Protein AF-A0A660WHX8-F1 (afd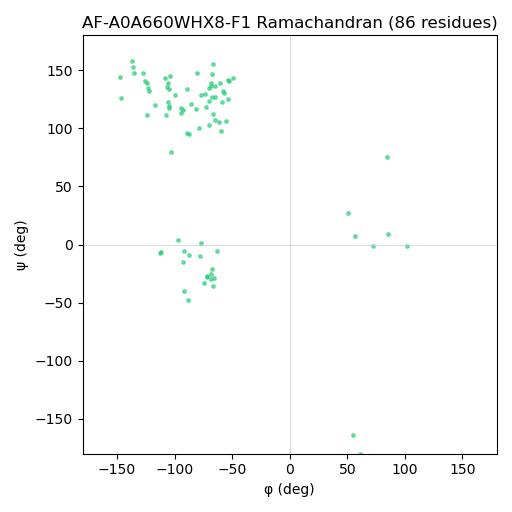b_monomer)

Solvent-accessible surface area (backbone atoms only — not comparable to full-atom values): 5991 Å² total; per-residue (Å²): 118,59,73,46,45,31,33,27,83,90,76,62,51,73,49,78,47,78,42,90,53,91,83,66,85,50,63,34,91,89,80,62,47,71,39,41,79,56,77,81,74,75,76,80,74,73,87,64,83,70,79,77,52,91,62,37,76,82,54,43,54,71,49,68,86,81,80,73,92,87,72,82,84,64,60,47,42,47,41,95,89,40,80,53,67,72,82,130

Sequence (88 aa):
MPMYDYRCPDCECETEEIVSDIATVVSCPECGARMVRFWKSAPPTLSAIIPSYPGCKGQKAGYVHSHGPKRPATKIQSGYGGAQSPKS

Secondary structure (DSSP, 8-state):
--EEEEE-TTT--EEEEE-S-TTPPPB-TTT-PBPEE--PPPPPP-SS--TTSTTTTTTTTT-----SS------EEETTTEEEPPP-

Foldseek 3Di:
DDKFWWADPPPRDIDIDDDPDPPDWDADPPPRDTIDTDDDPDDPDPPDPPCPDPCNVVQCQQPQDDDDDDDPRQWTDHGPPDIDGDDD

Mean predicted aligned error: 17.11 Å

Nearest PDB structures (foldseek):
  8oki-assembly1_P  TM=6.044E-01  e=1.251E-01  Pyrococcus furiosus DSM 3638
  9bcu-assembly1_P  TM=5.780E-01  e=4.355E-01  Thermococcus kodakarensis
  7kif-assembly1_J  TM=4.744E-01  e=9.796E-01  Mycobacterium tuberculosis
  5vi5-assembly1_J  TM=4.576E-01  e=4.957E+00  Mycolicibacterium smegmatis MC2 155
  6ee8-assembly1_J  TM=4.472E-01  e=6.362E+00  Mycobacterium tuberculosis

pLDDT: mean 70.24, std 18.33, range [39.59, 94.25]

Radius of gyration: 22.1 Å; Cα contacts (8 Å, |Δi|>4): 107; chains: 1; bounding box: 44×32×54 Å

Structure (mmCIF, N/CA/C/O backbone):
data_AF-A0A660WHX8-F1
#
_entry.id   AF-A0A660WHX8-F1
#
loop_
_atom_site.group_PDB
_atom_site.id
_atom_site.type_symbol
_atom_site.label_atom_id
_atom_site.label_alt_id
_atom_site.label_comp_id
_atom_site.label_asym_id
_atom_site.label_entity_id
_atom_site.label_seq_id
_atom_site.pdbx_PDB_ins_code
_atom_site.Cartn_x
_atom_site.Cartn_y
_atom_site.Cartn_z
_atom_site.occupancy
_atom_site.B_iso_or_equiv
_atom_site.auth_seq_id
_atom_site.auth_comp_id
_atom_site.auth_asym_id
_atom_site.auth_atom_id
_atom_site.pdbx_PDB_model_num
ATOM 1 N N . MET A 1 1 ? 11.131 5.519 10.426 1.00 74.31 1 MET A N 1
ATOM 2 C CA . MET A 1 1 ? 9.820 4.930 10.767 1.00 74.31 1 MET A CA 1
ATOM 3 C C . MET A 1 1 ? 9.156 4.526 9.459 1.00 74.31 1 MET A C 1
ATOM 5 O O . MET A 1 1 ? 9.223 5.326 8.532 1.00 74.31 1 MET A O 1
ATOM 9 N N . PRO A 1 2 ? 8.644 3.294 9.329 1.00 84.00 2 PRO A N 1
ATOM 10 C CA . PRO A 1 2 ? 7.953 2.851 8.120 1.00 84.00 2 PRO A CA 1
ATOM 11 C C . PRO A 1 2 ? 6.622 3.596 7.927 1.00 84.00 2 PRO A C 1
ATOM 13 O O . PRO A 1 2 ? 5.961 3.963 8.899 1.00 84.00 2 PRO A O 1
ATOM 16 N N . MET A 1 3 ? 6.255 3.818 6.666 1.00 88.88 3 MET A N 1
ATOM 17 C CA . MET A 1 3 ? 4.995 4.435 6.247 1.00 88.88 3 MET A CA 1
ATOM 18 C C . MET A 1 3 ? 4.082 3.353 5.676 1.00 88.88 3 MET A C 1
ATOM 20 O O . MET A 1 3 ? 4.564 2.465 4.967 1.00 88.88 3 MET A O 1
ATOM 24 N N . TYR A 1 4 ? 2.795 3.411 6.004 1.00 91.44 4 TYR A N 1
ATOM 25 C CA . TYR A 1 4 ? 1.811 2.425 5.564 1.00 91.44 4 TYR A CA 1
ATOM 26 C C . TYR A 1 4 ? 0.531 3.101 5.076 1.00 91.44 4 TYR A C 1
ATOM 28 O O . TYR A 1 4 ? 0.114 4.118 5.633 1.00 91.44 4 TYR A O 1
ATOM 36 N N . ASP A 1 5 ? -0.114 2.466 4.099 1.00 9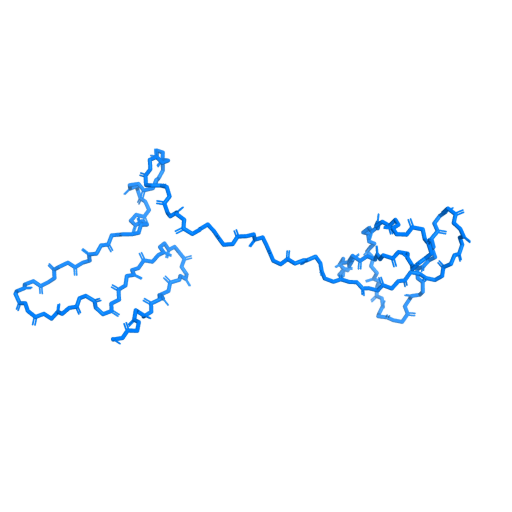2.06 5 ASP A N 1
ATOM 37 C CA . ASP A 1 5 ? -1.425 2.864 3.596 1.00 92.06 5 ASP A CA 1
ATOM 38 C C . ASP A 1 5 ? -2.537 2.174 4.404 1.00 92.06 5 ASP A C 1
ATOM 40 O O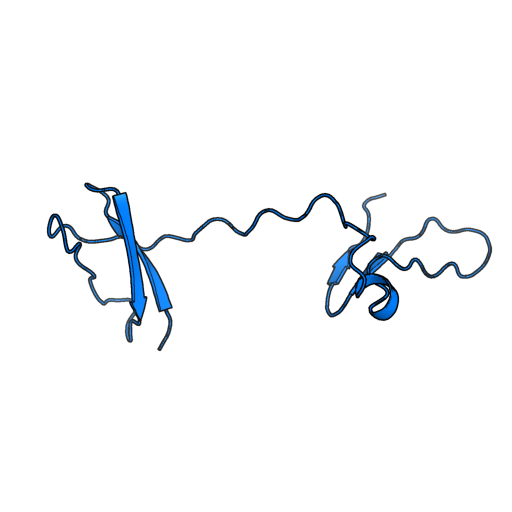 . ASP A 1 5 ? -2.507 0.958 4.648 1.00 92.06 5 ASP A O 1
ATOM 44 N N . TYR A 1 6 ? -3.540 2.950 4.806 1.00 93.19 6 TYR A N 1
ATOM 45 C CA . TYR A 1 6 ? -4.694 2.503 5.579 1.00 93.19 6 TYR A CA 1
ATOM 46 C C . TYR A 1 6 ? -5.999 2.854 4.865 1.00 93.19 6 TYR A C 1
ATOM 48 O O . TYR A 1 6 ? -6.145 3.950 4.331 1.00 93.19 6 TYR A O 1
ATOM 56 N N . ARG A 1 7 ? -6.969 1.934 4.886 1.00 93.69 7 ARG A N 1
ATOM 57 C CA . ARG A 1 7 ? -8.318 2.143 4.347 1.00 93.69 7 ARG A CA 1
ATOM 58 C C . ARG A 1 7 ? -9.369 1.897 5.422 1.00 93.69 7 ARG A C 1
ATOM 60 O O . ARG A 1 7 ? -9.301 0.927 6.179 1.00 93.69 7 ARG A O 1
ATOM 67 N N . CYS A 1 8 ? -10.335 2.800 5.494 1.00 94.25 8 CYS A N 1
ATOM 68 C CA . CYS A 1 8 ? -11.518 2.682 6.340 1.00 94.25 8 CYS A CA 1
ATOM 69 C C . CYS A 1 8 ? -12.489 1.639 5.752 1.00 94.25 8 CYS A C 1
ATOM 71 O O . CYS A 1 8 ? -12.813 1.748 4.572 1.00 94.25 8 CYS A O 1
ATOM 73 N N . PRO A 1 9 ? -12.985 0.656 6.524 1.00 92.12 9 PRO A N 1
ATOM 74 C CA . PRO A 1 9 ? -13.949 -0.321 6.011 1.00 92.12 9 PRO A CA 1
ATOM 75 C C . PRO A 1 9 ? -15.353 0.264 5.784 1.00 92.12 9 PRO A C 1
ATOM 77 O O . PRO A 1 9 ? -16.065 -0.227 4.918 1.00 92.12 9 PRO A O 1
ATOM 80 N N . ASP A 1 10 ? -15.740 1.306 6.526 1.00 92.75 10 ASP A N 1
ATOM 81 C CA . ASP A 1 10 ? -17.103 1.861 6.466 1.00 92.75 10 ASP A CA 1
ATOM 82 C C . ASP A 1 10 ? -17.239 2.997 5.449 1.00 92.75 10 ASP A C 1
ATOM 84 O O . ASP A 1 10 ? -18.239 3.128 4.752 1.00 92.75 10 ASP A O 1
ATOM 88 N N . CYS A 1 11 ? -16.221 3.848 5.394 1.00 92.56 11 CYS A N 1
ATOM 89 C CA . CYS A 1 11 ? -16.218 5.105 4.660 1.00 92.56 11 CYS A CA 1
ATOM 90 C C . CYS A 1 11 ? -15.275 5.098 3.455 1.00 92.56 11 CYS A C 1
ATOM 92 O O . CYS A 1 11 ? -15.224 6.063 2.701 1.00 92.56 11 CYS A O 1
ATOM 94 N N . GLU A 1 12 ? -14.499 4.024 3.300 1.00 89.88 12 GLU A N 1
ATOM 95 C CA . GLU A 1 12 ? -13.525 3.815 2.228 1.00 89.88 12 GLU A CA 1
ATOM 96 C C . GLU A 1 12 ? -12.441 4.893 2.082 1.00 89.88 12 GLU A C 1
ATOM 98 O O . GLU A 1 12 ? -11.629 4.807 1.164 1.00 89.88 12 GLU A O 1
ATOM 103 N N . CYS A 1 13 ? -12.358 5.855 3.006 1.00 89.25 13 CYS A N 1
ATOM 104 C CA . CYS A 1 13 ? -11.301 6.855 3.031 1.00 89.25 13 CYS A CA 1
ATOM 105 C C . CYS A 1 13 ? -9.925 6.196 3.181 1.00 89.25 13 CYS A C 1
ATOM 107 O O . CYS A 1 13 ? -9.745 5.269 3.982 1.00 89.25 13 CYS A O 1
ATOM 109 N N . GLU A 1 14 ? -8.959 6.719 2.431 1.00 91.62 14 GLU A N 1
ATOM 110 C CA . GLU A 1 14 ? -7.567 6.284 2.445 1.00 91.62 14 GLU A CA 1
ATOM 111 C C . GLU A 1 14 ? -6.706 7.323 3.163 1.00 91.62 14 GLU A C 1
ATOM 113 O O . GLU A 1 14 ? -6.835 8.524 2.918 1.00 91.62 14 GLU A O 1
ATOM 118 N N . THR A 1 15 ? -5.817 6.863 4.037 1.00 90.62 15 THR A N 1
ATOM 11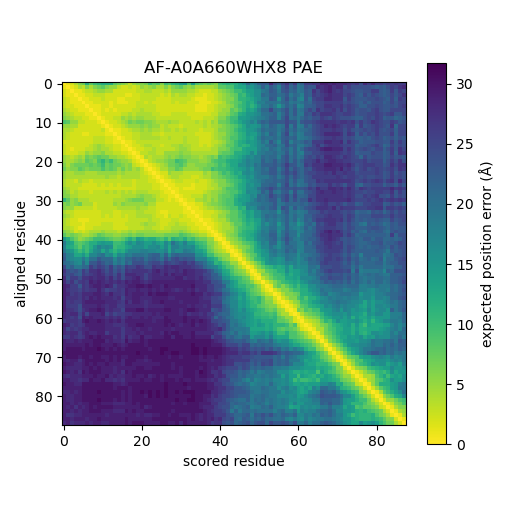9 C CA . THR A 1 15 ? -4.821 7.707 4.702 1.00 90.62 15 THR A CA 1
ATOM 120 C C . THR A 1 15 ? -3.467 7.017 4.709 1.00 90.62 15 THR A C 1
ATOM 122 O O . THR A 1 15 ? -3.372 5.788 4.670 1.00 90.62 15 THR A O 1
ATOM 125 N N . GLU A 1 16 ? -2.407 7.818 4.746 1.00 91.38 16 GLU A N 1
ATOM 126 C CA . GLU A 1 16 ? -1.032 7.332 4.804 1.00 91.38 16 GLU A CA 1
ATOM 127 C C . GLU A 1 16 ? -0.418 7.796 6.124 1.00 91.38 16 GLU A C 1
ATOM 129 O O . GLU A 1 16 ? -0.356 8.994 6.401 1.00 91.38 16 GLU A O 1
ATOM 134 N N . GLU A 1 17 ? 0.010 6.847 6.954 1.00 89.38 17 GLU A N 1
ATOM 135 C CA . GLU A 1 17 ? 0.470 7.121 8.318 1.00 89.38 17 GLU A CA 1
ATOM 136 C C . GLU A 1 17 ? 1.871 6.557 8.551 1.00 89.38 17 GLU A C 1
ATOM 138 O O . GLU A 1 17 ? 2.217 5.451 8.113 1.00 89.38 17 GLU A O 1
ATOM 143 N N . ILE A 1 18 ? 2.687 7.323 9.277 1.00 89.88 18 ILE A N 1
ATOM 144 C CA . ILE A 1 18 ? 4.024 6.905 9.700 1.00 89.88 18 ILE A CA 1
ATOM 145 C C . ILE A 1 18 ? 3.899 6.281 11.081 1.00 89.88 18 ILE A C 1
ATOM 147 O O . ILE A 1 18 ? 3.588 6.956 12.060 1.00 89.88 18 ILE A O 1
ATOM 151 N N . VAL A 1 19 ? 4.195 4.989 11.176 1.00 89.50 19 VAL A N 1
ATOM 152 C CA . VAL A 1 19 ? 3.933 4.225 12.395 1.00 89.50 19 VAL A CA 1
ATOM 153 C C . VAL A 1 19 ? 5.228 3.613 12.918 1.00 89.50 19 VAL A C 1
ATOM 155 O O . VAL A 1 19 ? 6.010 3.035 12.163 1.00 89.50 19 VAL A O 1
ATOM 158 N N . SER A 1 20 ? 5.489 3.756 14.219 1.00 86.75 20 SER A N 1
ATOM 159 C CA . SER A 1 20 ? 6.656 3.151 14.876 1.00 86.75 20 SER A CA 1
ATOM 160 C C . SER A 1 20 ? 6.504 1.646 15.089 1.00 86.75 20 SER A C 1
ATOM 162 O O . SER A 1 20 ? 7.500 0.931 15.009 1.00 86.75 20 SER A O 1
ATOM 164 N N . ASP A 1 21 ? 5.279 1.174 15.336 1.00 84.25 21 ASP A N 1
ATOM 165 C CA . ASP A 1 21 ? 4.966 -0.215 15.668 1.00 84.25 21 ASP A CA 1
ATOM 166 C C . ASP A 1 21 ? 3.862 -0.780 14.754 1.00 84.25 21 ASP A C 1
ATOM 168 O O . ASP A 1 21 ? 2.941 -0.098 14.307 1.00 84.25 21 ASP A O 1
ATOM 172 N N . ILE A 1 22 ? 3.932 -2.072 14.461 1.00 78.25 22 ILE A N 1
ATOM 173 C CA . ILE A 1 22 ? 2.903 -2.790 13.713 1.00 78.25 22 ILE A CA 1
ATOM 174 C C . ILE A 1 22 ? 1.582 -2.848 14.497 1.00 78.25 22 ILE A C 1
ATOM 176 O O . ILE A 1 22 ? 0.521 -2.870 13.874 1.00 78.25 22 ILE A O 1
ATOM 180 N N . ALA A 1 23 ? 1.637 -2.824 15.830 1.00 82.56 23 ALA A N 1
ATOM 181 C CA . ALA A 1 23 ? 0.461 -2.923 16.694 1.00 82.56 23 ALA A CA 1
ATOM 182 C C . ALA A 1 23 ? -0.359 -1.624 16.821 1.00 82.56 23 ALA A C 1
ATOM 184 O O . ALA A 1 23 ? -1.460 -1.658 17.375 1.00 82.56 23 ALA A O 1
ATOM 185 N N . THR A 1 24 ? 0.136 -0.484 16.327 1.00 86.38 24 THR A N 1
ATOM 186 C CA . THR A 1 24 ? -0.576 0.793 16.466 1.00 86.38 24 THR A CA 1
ATOM 18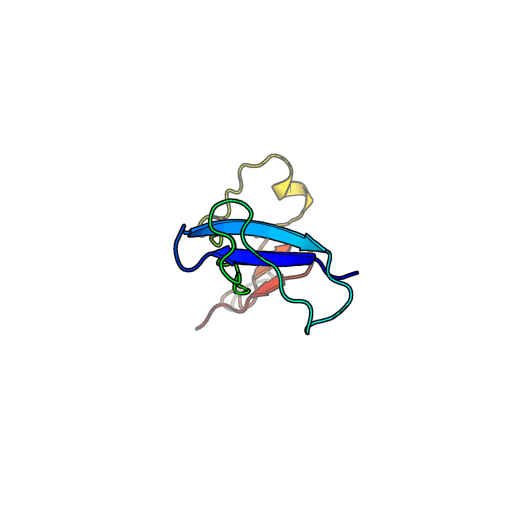7 C C . THR A 1 24 ? -1.898 0.770 15.702 1.00 86.38 24 THR A C 1
ATOM 189 O O . THR A 1 24 ? -1.960 0.471 14.506 1.00 86.38 24 THR A O 1
ATOM 192 N N . VAL A 1 25 ? -2.971 1.102 16.417 1.00 88.69 25 VAL A N 1
ATOM 193 C CA . VAL A 1 25 ? -4.323 1.202 15.871 1.00 88.69 25 VAL A CA 1
ATOM 194 C C . VAL A 1 25 ? -4.511 2.601 15.294 1.00 88.69 25 VAL A C 1
ATOM 196 O O . VAL A 1 25 ? -4.375 3.584 16.015 1.00 88.69 25 VAL A O 1
ATOM 199 N N . VAL A 1 26 ? -4.822 2.676 14.001 1.00 90.56 26 VAL A N 1
ATOM 200 C CA . VAL A 1 26 ? -5.155 3.924 13.302 1.00 90.56 26 VAL A CA 1
ATOM 201 C C . VAL A 1 26 ? -6.675 4.014 13.186 1.00 90.56 26 VAL A C 1
ATOM 203 O O . VAL A 1 26 ? -7.320 3.052 12.756 1.00 90.56 26 VAL A O 1
ATOM 206 N N . SER A 1 27 ? -7.243 5.146 13.592 1.00 93.75 27 SER A N 1
ATOM 207 C CA . SER A 1 27 ? -8.684 5.411 13.536 1.00 93.75 27 SER A CA 1
ATOM 208 C C . SER A 1 27 ? -9.010 6.355 12.387 1.00 93.75 27 SER A C 1
ATOM 210 O O . SER A 1 27 ? -8.244 7.269 12.091 1.00 93.75 27 SER A O 1
ATOM 212 N N . CYS A 1 28 ? -10.162 6.151 11.757 1.00 92.69 28 CYS A N 1
ATOM 213 C CA . CYS A 1 28 ? -10.631 7.019 10.692 1.00 92.69 28 CYS A CA 1
ATOM 214 C C . CYS A 1 28 ? -11.043 8.398 11.246 1.00 92.69 28 CYS A C 1
ATOM 216 O O . CYS A 1 28 ? -11.788 8.437 12.228 1.00 92.69 28 CYS A O 1
ATOM 218 N N . PRO A 1 29 ? -10.638 9.515 10.613 1.00 89.25 29 PRO A N 1
ATOM 219 C CA . PRO A 1 29 ? -11.032 10.857 11.046 1.00 89.25 29 PRO A CA 1
ATOM 220 C C . PRO A 1 29 ? -12.526 11.168 10.853 1.00 89.25 29 PRO A C 1
ATOM 222 O O . PRO A 1 29 ? -13.063 11.987 11.589 1.00 89.25 29 PRO A O 1
ATOM 225 N N . GLU A 1 30 ? -13.204 10.510 9.907 1.00 90.88 30 GLU A N 1
ATOM 226 C CA . GLU A 1 30 ? -14.606 10.802 9.565 1.00 90.88 30 GLU A CA 1
ATOM 227 C C . GLU A 1 30 ? -15.602 10.013 10.424 1.00 90.88 30 GLU A C 1
ATOM 229 O O . GLU A 1 30 ? -16.551 10.571 10.967 1.00 90.88 30 GLU A O 1
ATOM 234 N N . CYS A 1 31 ? -15.396 8.699 10.566 1.00 91.75 31 CYS A N 1
ATOM 235 C CA . CYS A 1 31 ? -16.341 7.819 11.264 1.00 91.75 31 CYS A CA 1
ATOM 236 C C . CYS A 1 31 ? -15.805 7.230 12.577 1.00 91.75 31 CYS A C 1
ATOM 238 O O . CYS A 1 31 ? -16.548 6.564 13.296 1.00 91.75 31 CYS A O 1
ATOM 240 N N . GLY A 1 32 ? -14.521 7.422 12.895 1.00 90.81 32 GLY A N 1
ATOM 241 C CA . GLY A 1 32 ? -13.893 6.861 14.096 1.00 90.81 32 GLY A CA 1
ATOM 242 C C . GLY A 1 32 ? -13.643 5.348 14.056 1.00 90.81 32 GLY A C 1
ATOM 243 O O . GLY A 1 32 ? -13.085 4.803 15.009 1.00 90.81 32 GLY A O 1
ATOM 244 N N . ALA A 1 33 ? -14.017 4.657 12.975 1.00 92.31 33 ALA A N 1
ATOM 245 C CA . ALA A 1 33 ? -13.784 3.225 12.827 1.00 92.31 33 ALA A CA 1
ATOM 246 C C . ALA A 1 33 ? -12.289 2.892 12.725 1.00 92.31 33 ALA A C 1
ATOM 248 O O . ALA A 1 33 ? -11.467 3.702 12.289 1.00 92.31 33 ALA A O 1
ATOM 249 N N . ARG A 1 34 ? -11.929 1.661 13.097 1.00 92.62 34 ARG A N 1
ATOM 250 C CA . ARG A 1 34 ? -10.554 1.167 12.976 1.00 92.62 34 ARG A CA 1
ATOM 251 C C . ARG A 1 34 ? -10.193 0.966 11.506 1.00 92.62 34 ARG A C 1
ATOM 253 O O . ARG A 1 34 ? -10.836 0.183 10.810 1.00 92.62 34 ARG A O 1
ATOM 260 N N . MET A 1 35 ? -9.124 1.615 11.059 1.00 93.81 35 MET A N 1
ATOM 261 C CA . MET A 1 35 ? -8.623 1.462 9.697 1.00 93.81 35 MET A CA 1
ATOM 262 C C . MET A 1 35 ? -7.783 0.190 9.556 1.00 93.81 35 MET A C 1
ATOM 264 O O . MET A 1 35 ? -7.084 -0.234 10.484 1.00 93.81 35 MET A O 1
ATOM 268 N N . VAL A 1 36 ? -7.841 -0.417 8.372 1.00 93.00 36 VAL A N 1
ATOM 269 C CA . VAL A 1 36 ? -7.086 -1.625 8.024 1.00 93.00 36 VAL A CA 1
ATOM 270 C C . VAL A 1 36 ? -5.971 -1.288 7.046 1.00 93.00 36 VAL A C 1
ATOM 272 O O . VAL A 1 36 ? -6.140 -0.443 6.171 1.00 93.00 36 VAL A O 1
ATOM 275 N N . ARG A 1 37 ? -4.819 -1.947 7.189 1.00 90.81 37 ARG A N 1
ATOM 276 C CA . ARG A 1 37 ? -3.720 -1.791 6.230 1.00 90.81 37 ARG A CA 1
ATOM 277 C C . ARG A 1 37 ? -4.106 -2.406 4.899 1.00 90.81 37 ARG A C 1
ATOM 279 O O . ARG A 1 37 ? -4.649 -3.512 4.865 1.00 90.81 37 ARG A O 1
ATOM 286 N N . PHE A 1 38 ? -3.756 -1.727 3.822 1.00 90.62 38 PHE A N 1
ATOM 287 C CA . PHE A 1 38 ? -3.912 -2.255 2.478 1.00 90.62 38 PHE A CA 1
ATOM 288 C C . PHE A 1 38 ? -2.666 -1.950 1.653 1.00 90.62 38 PHE A C 1
ATOM 290 O O . PHE A 1 38 ? -1.890 -1.062 1.981 1.00 90.62 38 PHE A O 1
ATOM 297 N N . TRP A 1 39 ? -2.457 -2.725 0.594 1.00 86.38 39 TRP A N 1
ATOM 298 C CA . TRP A 1 39 ? -1.440 -2.424 -0.404 1.00 86.38 39 TRP A CA 1
ATOM 299 C C . TRP A 1 39 ? -2.144 -1.886 -1.637 1.00 86.38 39 TRP A C 1
ATOM 301 O O . TRP A 1 39 ? -2.938 -2.605 -2.252 1.00 86.38 39 TRP A O 1
ATOM 311 N N . LYS A 1 40 ? -1.840 -0.642 -2.020 1.00 80.94 40 LYS A N 1
ATOM 312 C CA . LYS A 1 40 ? -2.207 -0.140 -3.346 1.00 80.94 40 LYS A CA 1
ATOM 313 C C . LYS A 1 40 ? -1.594 -1.085 -4.383 1.00 80.94 40 LYS A C 1
ATOM 315 O O . LYS A 1 40 ? -0.421 -1.456 -4.288 1.00 80.94 40 LYS A O 1
ATOM 320 N N . SER A 1 41 ? -2.405 -1.542 -5.337 1.00 76.25 41 SER A N 1
ATOM 321 C CA . SER A 1 41 ? -1.929 -2.422 -6.405 1.00 76.25 41 SER A CA 1
ATOM 322 C C . SER A 1 41 ? -0.725 -1.787 -7.096 1.00 76.25 41 SER A C 1
ATOM 324 O O . SER A 1 41 ? -0.711 -0.573 -7.305 1.00 76.25 41 SER A O 1
ATOM 326 N N . ALA A 1 42 ? 0.267 -2.606 -7.458 1.00 68.50 42 ALA A N 1
ATOM 327 C CA . ALA A 1 42 ? 1.464 -2.135 -8.144 1.00 68.50 42 ALA A CA 1
ATOM 328 C C . ALA A 1 42 ? 1.094 -1.252 -9.351 1.00 68.50 42 ALA A C 1
ATOM 330 O O . ALA A 1 42 ? 0.097 -1.542 -10.027 1.00 68.50 42 ALA A O 1
ATOM 331 N N . PRO A 1 43 ? 1.881 -0.195 -9.635 1.00 65.62 43 PRO A N 1
ATOM 332 C CA . PRO A 1 43 ? 1.637 0.644 -10.796 1.00 65.62 43 PRO A CA 1
ATOM 333 C C . PRO A 1 43 ? 1.547 -0.239 -12.045 1.00 65.62 43 PRO A C 1
ATOM 335 O O . PRO A 1 43 ? 2.300 -1.218 -12.151 1.00 65.62 43 PRO A O 1
ATOM 338 N N . PRO A 1 44 ? 0.627 0.069 -12.977 1.00 64.31 44 PRO A N 1
ATOM 339 C CA . PRO A 1 44 ? 0.466 -0.724 -14.180 1.00 64.31 44 PRO A CA 1
ATOM 340 C C . PRO A 1 44 ? 1.822 -0.838 -14.869 1.00 64.31 44 PRO A C 1
ATOM 342 O O . PRO A 1 44 ? 2.498 0.160 -15.128 1.00 64.31 44 PRO A O 1
ATOM 345 N N . THR A 1 45 ? 2.242 -2.075 -15.128 1.00 60.28 45 THR A N 1
ATOM 346 C CA . THR A 1 45 ? 3.435 -2.312 -15.932 1.00 60.28 45 THR A CA 1
ATOM 347 C C . THR A 1 45 ? 3.191 -1.670 -17.291 1.00 60.28 45 THR A C 1
ATOM 349 O O . THR A 1 45 ? 2.189 -1.952 -17.948 1.00 60.28 45 THR A O 1
ATOM 352 N N . LEU A 1 46 ? 4.075 -0.752 -17.692 1.00 60.09 46 LEU A N 1
ATOM 353 C CA . LEU A 1 46 ? 4.053 -0.176 -19.033 1.00 60.09 46 LEU A CA 1
ATOM 354 C C . LEU A 1 46 ? 4.234 -1.328 -20.027 1.00 60.09 46 LEU A C 1
ATOM 356 O O . LEU A 1 46 ? 5.347 -1.791 -20.263 1.00 60.09 46 LEU A O 1
ATOM 360 N N . SER A 1 47 ? 3.127 -1.823 -20.576 1.00 58.59 47 SER A N 1
ATOM 361 C CA . SER A 1 47 ? 3.110 -2.902 -21.569 1.00 58.59 47 SER A CA 1
ATOM 362 C C . SER A 1 47 ? 3.731 -2.461 -22.895 1.00 58.59 47 SER A C 1
ATOM 364 O O . SER A 1 47 ? 4.205 -3.290 -23.668 1.00 58.59 47 SER A O 1
ATOM 366 N N . ALA A 1 48 ? 3.787 -1.149 -23.130 1.00 56.69 48 ALA A N 1
ATOM 367 C CA . ALA A 1 48 ? 4.536 -0.533 -24.207 1.00 56.69 48 ALA A CA 1
ATOM 368 C C . ALA A 1 48 ? 5.765 0.184 -23.635 1.00 56.69 48 ALA A C 1
ATOM 370 O O . ALA A 1 48 ? 5.655 1.226 -22.987 1.00 56.69 48 ALA A O 1
ATOM 371 N N . ILE A 1 49 ? 6.956 -0.342 -23.926 1.00 57.59 49 ILE A N 1
ATOM 372 C CA . ILE A 1 49 ? 8.177 0.466 -23.901 1.00 57.59 49 ILE A CA 1
ATOM 373 C C . ILE A 1 49 ? 7.958 1.551 -24.954 1.00 57.59 49 ILE A C 1
ATOM 375 O O . ILE A 1 49 ? 7.987 1.245 -26.141 1.00 57.59 49 ILE A O 1
ATOM 379 N N . ILE A 1 50 ? 7.694 2.792 -24.541 1.00 55.44 50 ILE A N 1
ATOM 380 C CA . ILE A 1 50 ? 7.605 3.939 -25.448 1.00 55.44 50 ILE A CA 1
ATOM 381 C C . ILE A 1 50 ? 9.050 4.356 -25.765 1.00 55.44 50 ILE A C 1
ATOM 383 O O . ILE A 1 50 ? 9.683 5.021 -24.944 1.00 55.44 50 ILE A O 1
ATOM 387 N N . PRO A 1 51 ? 9.623 3.985 -26.928 1.00 52.97 51 PRO A N 1
ATOM 388 C CA . PRO A 1 51 ? 11.039 4.213 -27.222 1.00 52.97 51 PRO A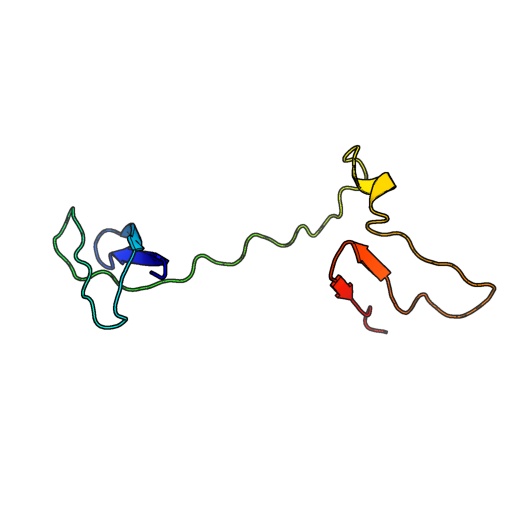 CA 1
ATOM 389 C C . PRO A 1 51 ? 11.322 5.675 -27.605 1.00 52.97 51 PRO A C 1
ATOM 391 O O . PRO A 1 51 ? 12.449 6.016 -27.962 1.00 52.97 51 PRO A O 1
ATOM 394 N N . SER A 1 52 ? 10.295 6.533 -27.594 1.00 52.88 52 SER A N 1
ATOM 395 C CA . SER A 1 52 ? 10.353 7.915 -28.067 1.00 52.88 52 SER A CA 1
ATOM 396 C C . SER A 1 52 ? 10.704 8.935 -26.985 1.00 52.88 52 SER A C 1
ATOM 398 O O . SER A 1 52 ? 10.911 10.099 -27.326 1.00 52.88 52 SER A O 1
ATOM 400 N N . TYR A 1 53 ? 10.814 8.547 -25.707 1.00 51.19 53 TYR A N 1
ATOM 401 C CA . TYR A 1 53 ? 11.274 9.489 -24.687 1.00 51.19 53 TYR A CA 1
ATOM 402 C C . TYR A 1 53 ? 12.754 9.834 -24.946 1.00 51.19 53 TYR A C 1
ATOM 404 O O . TYR A 1 53 ? 13.582 8.922 -25.062 1.00 51.19 53 TYR A O 1
ATOM 412 N N . PRO A 1 54 ? 13.130 11.125 -25.040 1.00 57.06 54 PRO A N 1
ATOM 413 C CA . PRO A 1 54 ? 14.444 11.561 -25.526 1.00 57.06 54 PRO A CA 1
ATOM 414 C C . PRO A 1 54 ? 15.644 11.103 -24.669 1.00 57.06 54 PRO A C 1
ATOM 416 O O . PRO A 1 54 ? 16.785 11.264 -25.092 1.00 57.06 54 PRO A O 1
ATOM 419 N N . GLY A 1 55 ? 15.412 10.467 -23.511 1.00 52.47 55 GLY A N 1
ATOM 420 C CA . GLY A 1 55 ? 16.438 9.814 -22.686 1.00 52.47 55 GLY A CA 1
ATOM 421 C C . GLY A 1 55 ? 16.670 8.313 -22.948 1.00 52.47 55 GLY A C 1
ATOM 422 O O . GLY A 1 55 ? 17.700 7.777 -22.536 1.00 52.47 55 GLY A O 1
ATOM 423 N N . CYS A 1 56 ? 15.772 7.609 -23.648 1.00 53.81 56 CYS A N 1
ATOM 424 C CA . CYS A 1 56 ? 15.833 6.143 -23.781 1.00 53.81 56 CYS A CA 1
ATOM 425 C C . CYS A 1 56 ? 17.019 5.649 -24.628 1.00 53.81 56 CYS A C 1
ATOM 427 O O . CYS A 1 56 ? 17.566 4.578 -24.359 1.00 53.81 56 CYS A O 1
ATOM 429 N N . LYS A 1 57 ? 17.475 6.451 -25.603 1.00 53.53 57 LYS A N 1
ATOM 430 C CA . LYS A 1 57 ? 18.647 6.124 -26.438 1.00 53.53 57 LYS A CA 1
ATOM 431 C C . LYS A 1 57 ? 19.955 6.113 -25.640 1.00 53.53 57 LYS A C 1
ATOM 433 O O . LYS A 1 57 ? 20.807 5.269 -25.898 1.00 53.53 57 LYS A O 1
ATOM 438 N N . GLY A 1 58 ? 20.098 7.000 -24.652 1.00 56.12 58 GLY A N 1
ATOM 439 C CA . GLY A 1 58 ? 21.287 7.058 -23.793 1.00 56.12 58 GLY A CA 1
ATOM 440 C C . GLY A 1 58 ? 21.381 5.886 -22.812 1.00 56.12 58 GLY A C 1
ATOM 441 O O . GLY A 1 58 ? 22.478 5.463 -22.461 1.00 56.12 58 GLY A O 1
ATOM 442 N N . GLN A 1 59 ? 20.238 5.318 -22.415 1.00 57.62 59 GLN A N 1
ATOM 443 C CA . GLN A 1 59 ? 20.169 4.260 -21.402 1.00 57.62 59 GLN A CA 1
ATOM 444 C C . GLN A 1 59 ? 20.105 2.835 -21.965 1.00 57.62 59 GLN A C 1
ATOM 446 O O . GLN A 1 59 ? 19.968 1.887 -21.191 1.00 57.62 59 GLN A O 1
ATOM 451 N N . LYS A 1 60 ? 20.201 2.657 -23.293 1.00 57.75 60 LYS A N 1
ATOM 452 C CA . LYS A 1 60 ? 20.112 1.339 -23.954 1.00 57.75 60 LYS A CA 1
ATOM 453 C C . LYS A 1 60 ? 18.874 0.527 -23.528 1.00 57.75 60 LYS A C 1
ATOM 455 O O . LYS A 1 60 ? 18.896 -0.701 -23.559 1.00 57.75 60 LYS A O 1
ATOM 460 N N . ALA A 1 61 ? 17.792 1.194 -23.124 1.00 54.22 61 ALA A N 1
ATOM 461 C CA . ALA A 1 61 ? 16.554 0.527 -22.744 1.00 54.22 61 ALA A CA 1
ATOM 462 C C . ALA A 1 61 ? 15.956 -0.142 -23.993 1.00 54.22 61 ALA A C 1
ATOM 464 O O . ALA A 1 61 ? 15.585 0.546 -24.942 1.00 54.22 61 ALA A O 1
ATOM 465 N N . GLY A 1 62 ? 15.934 -1.480 -24.023 1.00 52.84 62 GLY A N 1
ATOM 466 C CA . GLY A 1 62 ? 15.501 -2.261 -25.189 1.00 52.84 62 GLY A CA 1
ATOM 467 C C . GLY A 1 62 ? 16.589 -2.526 -26.241 1.00 52.84 62 GLY A C 1
ATOM 468 O O . GLY A 1 62 ? 16.276 -3.028 -27.319 1.00 52.84 62 GLY A O 1
ATOM 469 N N . TYR A 1 63 ? 17.862 -2.216 -25.963 1.00 56.84 63 TYR A N 1
ATOM 470 C CA . TYR A 1 63 ? 18.965 -2.526 -26.877 1.00 56.84 63 TYR A CA 1
ATOM 471 C C . TYR A 1 63 ? 19.256 -4.034 -26.888 1.00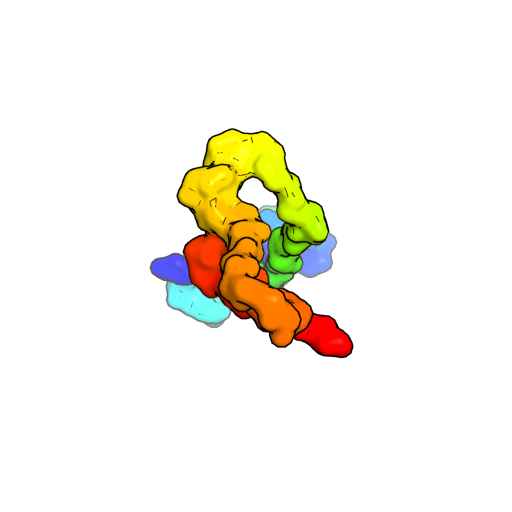 56.84 63 TYR A C 1
ATOM 473 O O . TYR A 1 63 ? 19.631 -4.622 -25.871 1.00 56.84 63 TYR A O 1
ATOM 481 N N . VAL A 1 64 ? 19.102 -4.660 -28.054 1.00 55.56 64 VAL A N 1
ATOM 482 C CA . VAL A 1 64 ? 19.414 -6.077 -28.268 1.00 55.56 64 VAL A CA 1
ATOM 483 C C . VAL A 1 64 ? 20.834 -6.187 -28.818 1.00 55.56 64 VAL A C 1
ATOM 485 O O . VAL A 1 64 ? 21.111 -5.768 -29.940 1.00 55.56 64 VAL A O 1
ATOM 488 N N . HIS A 1 65 ? 21.745 -6.765 -28.035 1.00 52.59 65 HIS A N 1
ATOM 489 C CA . HIS A 1 65 ? 23.089 -7.097 -28.501 1.00 52.59 65 HIS A CA 1
ATOM 490 C C . HIS A 1 65 ? 23.022 -8.259 -29.506 1.00 52.59 65 HIS A C 1
ATOM 492 O O . HIS A 1 65 ? 22.866 -9.417 -29.119 1.00 52.59 65 HIS A O 1
ATOM 498 N N . SER A 1 66 ? 23.147 -7.972 -30.803 1.00 51.44 66 SER A N 1
ATOM 499 C CA . SER A 1 66 ? 23.276 -9.000 -31.841 1.00 51.44 66 SER A CA 1
ATOM 500 C C . SER A 1 66 ? 24.748 -9.388 -32.021 1.00 51.44 66 SER A C 1
ATOM 502 O O . SER A 1 66 ? 25.487 -8.728 -32.752 1.00 51.44 66 SER A O 1
ATOM 504 N N . HIS A 1 67 ? 25.194 -10.456 -31.359 1.00 49.50 67 HIS A N 1
ATOM 505 C CA . HIS A 1 67 ? 26.495 -11.069 -31.639 1.00 49.50 67 HIS A CA 1
ATOM 506 C C . HIS A 1 67 ? 26.343 -12.140 -32.723 1.00 49.50 67 HIS A C 1
ATOM 508 O O . HIS A 1 67 ? 26.011 -13.280 -32.415 1.00 49.50 67 HIS A O 1
ATOM 514 N N . GLY A 1 68 ? 26.611 -11.772 -33.980 1.00 53.91 68 GLY A N 1
ATOM 515 C CA . GLY A 1 68 ? 26.795 -12.720 -35.085 1.00 53.91 68 GLY A CA 1
ATOM 516 C C . GLY A 1 68 ? 25.589 -13.619 -35.413 1.00 53.91 68 GLY A C 1
ATOM 517 O O . GLY A 1 68 ? 24.515 -13.501 -34.821 1.00 53.91 68 GLY A O 1
ATOM 518 N N . PRO A 1 69 ? 25.720 -14.501 -36.418 1.00 57.12 69 PRO A N 1
ATOM 519 C CA . PRO A 1 69 ? 24.588 -15.267 -36.907 1.00 57.12 69 PRO A CA 1
ATOM 520 C C . PRO A 1 69 ? 24.245 -16.436 -35.968 1.00 57.12 69 PRO A C 1
ATOM 522 O O . PRO A 1 69 ? 25.076 -17.301 -35.700 1.00 57.12 69 PRO A O 1
ATOM 525 N N . LYS A 1 70 ? 22.953 -16.496 -35.610 1.00 51.56 70 LYS A N 1
ATOM 526 C CA . LYS A 1 70 ? 22.164 -17.671 -35.179 1.00 51.56 7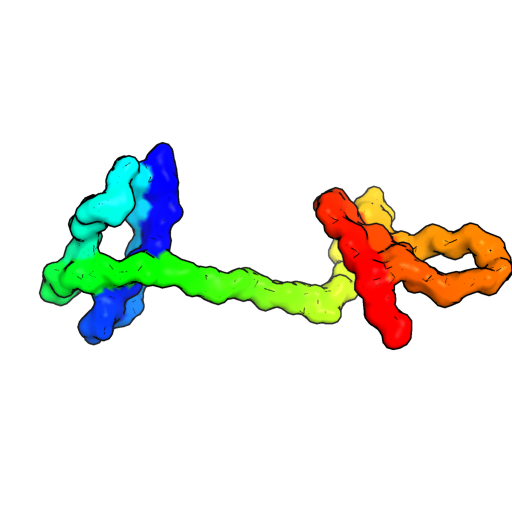0 LYS A CA 1
ATOM 527 C C . LYS A 1 70 ? 22.218 -18.094 -33.704 1.00 51.56 70 LYS A C 1
ATOM 529 O O . LYS A 1 70 ? 22.702 -19.179 -33.403 1.00 51.56 70 LYS A O 1
ATOM 534 N N . ARG A 1 71 ? 21.525 -17.344 -32.836 1.00 53.97 71 ARG A N 1
ATOM 535 C CA . ARG A 1 71 ? 20.564 -17.875 -31.833 1.00 53.97 71 ARG A CA 1
ATOM 536 C C . ARG A 1 71 ? 19.441 -16.841 -31.627 1.00 53.97 71 ARG A C 1
ATOM 538 O O . ARG A 1 71 ? 19.744 -15.650 -31.701 1.00 53.97 71 ARG A O 1
ATOM 545 N N . PRO A 1 72 ? 18.172 -17.236 -31.403 1.00 53.72 72 PRO A N 1
ATOM 546 C CA . PRO A 1 72 ? 17.125 -16.281 -31.036 1.00 53.72 72 PRO A CA 1
ATOM 547 C C . PRO A 1 72 ? 17.537 -15.552 -29.751 1.00 53.72 72 PRO A C 1
ATOM 549 O O . PRO A 1 72 ? 18.016 -16.183 -28.805 1.00 53.72 72 PRO A O 1
ATOM 552 N N . ALA A 1 73 ? 17.418 -14.222 -29.752 1.00 53.66 73 ALA A N 1
ATOM 553 C CA . ALA A 1 73 ? 17.909 -13.357 -28.683 1.00 53.66 73 ALA A CA 1
ATOM 554 C C . ALA A 1 73 ? 17.321 -13.781 -27.325 1.00 53.66 73 ALA A C 1
ATOM 556 O O . ALA A 1 73 ? 16.145 -13.578 -27.048 1.00 53.66 73 ALA A O 1
ATOM 557 N N . THR A 1 74 ? 18.147 -14.407 -26.483 1.00 53.25 74 THR A N 1
ATOM 558 C CA . THR A 1 74 ? 17.697 -15.060 -25.240 1.00 53.25 74 THR A CA 1
ATOM 559 C C . THR A 1 74 ? 17.647 -14.100 -24.050 1.00 53.25 74 THR A C 1
ATOM 561 O O . THR A 1 74 ? 17.156 -14.467 -22.988 1.00 53.25 74 THR A O 1
ATOM 564 N N . LYS A 1 75 ? 18.169 -12.875 -24.183 1.00 52.53 75 LYS A N 1
ATOM 565 C CA . LYS A 1 75 ? 18.135 -11.857 -23.126 1.00 52.53 75 LYS A CA 1
ATOM 566 C C . LYS A 1 75 ? 18.016 -10.466 -23.728 1.00 52.53 75 LYS A C 1
ATOM 568 O O . LYS A 1 75 ? 18.837 -10.073 -24.554 1.00 52.53 75 LYS A O 1
ATOM 573 N N . ILE A 1 76 ? 17.012 -9.730 -23.268 1.00 54.84 76 ILE A N 1
ATOM 574 C CA . ILE A 1 76 ? 16.842 -8.306 -23.550 1.00 54.84 76 ILE A CA 1
ATOM 575 C C . ILE A 1 76 ? 17.213 -7.566 -22.267 1.00 54.84 76 ILE A C 1
ATOM 577 O O . ILE A 1 76 ? 16.648 -7.828 -21.202 1.00 54.84 76 ILE A O 1
ATOM 581 N N . GLN A 1 77 ? 18.192 -6.669 -22.354 1.00 50.81 77 GLN A N 1
ATOM 582 C CA . GLN A 1 77 ? 18.575 -5.833 -21.225 1.00 50.81 77 GLN A CA 1
ATOM 583 C C . GLN A 1 77 ? 17.610 -4.647 -21.142 1.00 50.81 77 GLN A C 1
ATOM 585 O O . GLN A 1 77 ? 17.537 -3.816 -22.050 1.00 50.81 77 GLN A O 1
ATOM 590 N N . SER A 1 78 ? 16.854 -4.574 -20.050 1.00 51.19 78 SER A N 1
ATOM 591 C CA . SER A 1 78 ? 15.916 -3.482 -19.790 1.00 51.19 78 SER A CA 1
ATOM 592 C C . SER A 1 78 ? 16.530 -2.542 -18.758 1.00 51.19 78 SER A C 1
ATOM 594 O O . SER A 1 78 ? 16.214 -2.634 -17.580 1.00 51.19 78 SER A O 1
ATOM 596 N N . GLY A 1 79 ? 17.446 -1.666 -19.187 1.00 51.19 79 GLY A N 1
ATOM 597 C CA . GLY A 1 79 ? 17.995 -0.601 -18.334 1.00 51.19 79 GLY A CA 1
ATOM 598 C C . GLY A 1 79 ? 18.611 -1.074 -17.004 1.00 51.19 79 GLY A C 1
ATOM 599 O O . GLY A 1 79 ? 18.961 -2.244 -16.838 1.00 51.19 79 GLY A O 1
ATOM 600 N N . TYR A 1 80 ? 18.814 -0.143 -16.066 1.00 39.59 80 TYR A N 1
ATOM 601 C CA . TYR A 1 80 ? 19.485 -0.403 -14.787 1.00 39.59 80 TYR A CA 1
ATOM 602 C C . TYR A 1 80 ? 18.666 -1.384 -13.926 1.00 39.59 80 TYR A C 1
ATOM 604 O O . TYR A 1 80 ? 17.630 -1.024 -13.378 1.00 39.59 80 TYR A O 1
ATOM 612 N N . GLY A 1 81 ? 19.143 -2.629 -13.812 1.00 48.69 81 GLY A N 1
ATOM 613 C CA . GLY A 1 81 ? 18.681 -3.606 -12.818 1.00 48.69 81 GLY A CA 1
ATOM 614 C C . GLY A 1 81 ? 17.708 -4.699 -13.283 1.00 48.69 81 GLY A C 1
ATOM 615 O O . GLY A 1 81 ? 17.378 -5.559 -12.473 1.00 48.69 81 GLY A O 1
ATOM 616 N N . GLY A 1 82 ? 17.273 -4.737 -14.548 1.00 44.91 82 GLY A N 1
ATOM 617 C CA . GLY A 1 82 ? 16.293 -5.731 -15.015 1.00 44.91 82 GLY A CA 1
ATOM 618 C C . GLY A 1 82 ? 16.764 -6.577 -16.200 1.00 44.91 82 GLY A C 1
ATOM 619 O O . GLY A 1 82 ? 16.849 -6.084 -17.325 1.00 44.91 82 GLY A O 1
ATOM 620 N N . ALA A 1 83 ? 17.003 -7.874 -15.981 1.00 47.91 83 ALA A N 1
ATOM 621 C CA . ALA A 1 83 ? 17.130 -8.862 -17.056 1.00 47.91 83 ALA A CA 1
ATOM 622 C C . ALA A 1 83 ? 15.852 -9.709 -17.116 1.00 47.91 83 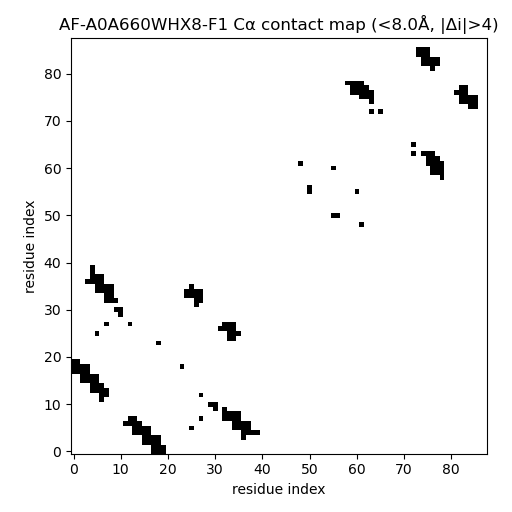ALA A C 1
ATOM 624 O O . ALA A 1 83 ? 15.549 -10.429 -16.167 1.00 47.91 83 ALA A O 1
ATOM 625 N N . GLN A 1 84 ? 15.118 -9.653 -18.230 1.00 51.94 84 GLN A N 1
ATOM 626 C CA . GLN A 1 84 ? 14.028 -10.595 -18.495 1.00 51.94 84 GLN A CA 1
ATOM 627 C C . GLN A 1 84 ? 14.475 -11.621 -19.539 1.00 51.94 84 GLN A C 1
ATOM 629 O O . GLN A 1 84 ? 15.087 -11.277 -20.553 1.00 51.94 84 GLN A O 1
ATOM 634 N N . SER A 1 85 ? 14.186 -12.894 -19.261 1.00 48.25 85 SER A N 1
ATOM 635 C CA . SER A 1 85 ? 14.369 -13.987 -20.219 1.00 48.25 85 SER A CA 1
ATOM 636 C C . SER A 1 85 ? 13.032 -14.196 -20.937 1.00 48.25 85 SER A C 1
ATOM 638 O O . SER A 1 85 ? 12.051 -14.507 -20.256 1.00 48.25 85 SER A O 1
ATOM 640 N N . PRO A 1 86 ? 12.939 -14.002 -22.264 1.00 51.84 86 PRO A N 1
ATOM 641 C CA . PRO A 1 86 ? 11.729 -14.336 -22.998 1.00 51.84 86 PRO A CA 1
ATOM 642 C C . PRO A 1 86 ? 11.513 -15.855 -22.934 1.00 51.84 86 PRO A C 1
ATOM 644 O O . PRO A 1 86 ? 12.465 -16.628 -23.058 1.00 51.84 86 PRO A O 1
ATOM 647 N N . LYS A 1 87 ? 10.270 -16.285 -22.691 1.00 48.16 87 LYS A N 1
ATOM 648 C CA . LYS A 1 87 ? 9.900 -17.705 -22.757 1.00 48.16 87 LYS A CA 1
ATOM 649 C C . LYS A 1 87 ? 9.970 -18.169 -24.217 1.00 48.16 87 LYS A C 1
ATOM 651 O O . LYS A 1 87 ? 9.546 -17.425 -25.099 1.00 48.16 87 LYS A O 1
ATOM 656 N N . SER A 1 88 ? 10.554 -19.353 -24.420 1.00 42.44 88 SER A N 1
ATOM 657 C CA . SER A 1 88 ? 10.712 -20.033 -25.714 1.00 42.44 88 SER A CA 1
ATOM 658 C C . SER A 1 88 ? 9.382 -20.359 -26.369 1.00 42.44 88 SER A C 1
ATOM 660 O O . SER A 1 88 ? 8.499 -20.824 -25.610 1.00 42.44 88 SER A O 1
#